Protein AF-A0A522C1M0-F1 (afdb_monomer)

Mean predicted aligned error: 5.47 Å

Sequence (150 aa):
MTYEERLGAPVVWWLGALGVALLLAAGIHSGGDGARAVVPYVVLPAVAVAWLAQASRGRVAVVDGVLHVPGARIPVDALGGVTPLDRDATRQVRGPLAEPLAFVTTRPWLPASVRLQVEDPDDDTPYWLVGTRRPQELAAAVAAARDVSG

Foldseek 3Di:
DQDKDFQADDPVQLVVQLVVQVVVLVVQLVVDDDPVSCVSNPVSNVVSVVVNVVLRRWMWDQDQQWTDTVPDIDRLQQWDDKAWFAQVRLVCCVPVVPDPLAAEDEDPRQSIWIWTAGNDPVGPHGIYTGGDNCSVSVSVSSVVSNVVVD

Solvent-accessible surface area (backbone atoms only — not comparable to full-atom values): 8043 Å² total; per-residue (Å²): 114,71,43,76,48,75,54,55,71,56,69,66,58,55,54,48,41,41,50,52,22,48,53,52,19,52,58,56,27,77,75,46,79,64,81,72,35,55,51,41,63,52,52,37,35,51,52,42,51,53,51,50,54,60,63,23,66,35,43,40,34,35,44,90,46,27,41,38,42,68,93,51,71,46,53,37,80,42,40,57,60,68,44,59,29,52,51,68,57,32,51,39,45,72,48,91,60,48,58,90,59,40,49,74,45,68,52,96,89,36,62,22,16,28,40,35,27,43,65,42,93,92,49,87,40,59,28,36,39,40,43,30,92,52,24,65,60,54,40,50,37,49,52,57,36,33,71,72,74,108

Secondary structure (DSSP, 8-state):
--EEEE-PPPHHHHHHHHHHHHHHHHHHHTT--SGGGGTHHHHHHHHHHHHHHHHTT-EEEEETTEEEETTEEEEGGGEEEEEEE-HHHHHHHHTTT--TTSEEE--TT--EEEEEEE--TT----EEEEEES-HHHHHHHHHHHHHHH-

pLDDT: mean 90.51, std 6.08, range [57.53, 96.88]

Radius of gyration: 19.71 Å; Cα contacts (8 Å, |Δi|>4): 245; chains: 1; bounding box: 49×29×56 Å

Nearest PDB structures (foldseek):
  7y9b-assembly1_B  TM=3.938E-01  e=5.930E+00  Pipistrellus bat coronavirus HKU5
  7xjj-assembly1_E  TM=3.855E-01  e=6.694E+00  Homo sapiens
  6dk7-assembly1_A  TM=2.970E-01  e=8.027E+00  Pseudomonas aeruginosa
  6dk7-assembly3_E  TM=2.562E-01  e=5.930E+00  Pseudomonas aeruginosa

Structure (mmCIF, N/CA/C/O backbone):
data_AF-A0A522C1M0-F1
#
_entry.id   AF-A0A522C1M0-F1
#
loop_
_atom_site.group_PDB
_atom_site.id
_atom_site.type_symbol
_atom_site.label_atom_id
_atom_site.label_alt_id
_atom_site.label_comp_id
_atom_site.label_asym_id
_atom_site.label_entity_id
_atom_site.label_seq_id
_atom_site.pdbx_PDB_ins_code
_atom_site.Cartn_x
_atom_site.Cartn_y
_atom_site.Cartn_z
_atom_site.occupancy
_atom_site.B_iso_or_equiv
_atom_site.auth_seq_id
_atom_site.auth_comp_id
_atom_site.auth_asym_id
_atom_site.auth_atom_id
_atom_site.pdbx_PDB_model_num
ATOM 1 N N . MET A 1 1 ? -19.620 -11.401 3.225 1.00 61.62 1 MET A N 1
ATOM 2 C CA . MET A 1 1 ? -18.544 -10.591 2.608 1.00 61.62 1 MET A CA 1
ATOM 3 C C . MET A 1 1 ? -18.840 -9.121 2.842 1.00 61.62 1 MET A C 1
ATOM 5 O O . MET A 1 1 ? -19.804 -8.614 2.285 1.00 61.62 1 MET A O 1
ATOM 9 N N . THR A 1 2 ? -18.062 -8.475 3.708 1.00 77.25 2 THR A N 1
ATOM 10 C CA . THR A 1 2 ? -18.375 -7.132 4.241 1.00 77.25 2 THR A CA 1
ATOM 11 C C . THR A 1 2 ? -17.567 -6.036 3.540 1.00 77.25 2 THR A C 1
ATOM 13 O O . THR A 1 2 ? -18.012 -4.897 3.455 1.00 77.25 2 THR A O 1
ATOM 16 N N . TYR A 1 3 ? -16.400 -6.376 2.977 1.00 86.31 3 TYR A N 1
ATOM 17 C CA . TYR A 1 3 ? -15.534 -5.435 2.260 1.00 86.31 3 TYR A CA 1
ATOM 18 C C . TYR A 1 3 ? -14.633 -6.153 1.247 1.00 86.31 3 TYR A C 1
ATOM 20 O O . TYR A 1 3 ? -14.123 -7.233 1.544 1.00 86.31 3 TYR A O 1
ATOM 28 N N . GLU A 1 4 ? -14.389 -5.535 0.087 1.00 88.44 4 GLU A N 1
ATOM 29 C CA . GLU A 1 4 ? -13.319 -5.913 -0.850 1.00 88.44 4 GLU A CA 1
ATOM 30 C C . GLU A 1 4 ? -12.714 -4.672 -1.517 1.00 88.44 4 GLU A C 1
ATOM 32 O O . GLU A 1 4 ? -13.414 -3.766 -1.981 1.00 88.44 4 GLU A O 1
ATOM 37 N N . GLU A 1 5 ? -11.386 -4.643 -1.601 1.00 89.31 5 GLU A N 1
ATOM 38 C CA . GLU A 1 5 ? -10.630 -3.626 -2.318 1.00 89.31 5 GLU A CA 1
ATOM 39 C C . GLU A 1 5 ? -9.470 -4.236 -3.106 1.00 89.31 5 GLU A C 1
ATOM 41 O O . GLU A 1 5 ? -8.657 -5.007 -2.590 1.00 89.31 5 GLU A O 1
ATOM 46 N N . ARG A 1 6 ? -9.343 -3.821 -4.372 1.00 88.19 6 ARG A N 1
ATOM 47 C CA . ARG A 1 6 ? -8.196 -4.148 -5.225 1.00 88.19 6 ARG A CA 1
ATOM 48 C C . ARG A 1 6 ? -7.119 -3.069 -5.119 1.00 88.19 6 ARG A C 1
ATOM 50 O O . ARG A 1 6 ? -7.345 -1.896 -5.418 1.00 88.19 6 ARG A O 1
ATOM 57 N N . LEU A 1 7 ? -5.894 -3.478 -4.803 1.00 86.81 7 LEU A N 1
ATOM 58 C CA . LEU A 1 7 ? -4.745 -2.591 -4.602 1.00 86.81 7 LEU A CA 1
ATOM 59 C C . LEU A 1 7 ? -3.972 -2.300 -5.905 1.00 86.81 7 LEU A C 1
ATOM 61 O O . LEU A 1 7 ? -2.744 -2.220 -5.898 1.00 86.81 7 LEU A O 1
ATOM 65 N N . GLY A 1 8 ? -4.672 -2.136 -7.033 1.00 86.56 8 GLY A N 1
ATOM 66 C CA . GLY A 1 8 ? -4.038 -1.948 -8.347 1.00 86.56 8 GLY A CA 1
ATOM 67 C C . GLY A 1 8 ? -3.218 -0.659 -8.446 1.00 86.56 8 GLY A C 1
ATOM 68 O O . GLY A 1 8 ? -3.629 0.358 -7.893 1.00 86.56 8 GLY A O 1
ATOM 69 N N . ALA A 1 9 ? -2.072 -0.673 -9.130 1.00 87.56 9 ALA A N 1
ATOM 70 C CA . ALA A 1 9 ? -1.267 0.533 -9.323 1.00 87.56 9 ALA A CA 1
ATOM 71 C C . ALA A 1 9 ? -1.967 1.534 -10.265 1.00 87.56 9 ALA A C 1
ATOM 73 O O . ALA A 1 9 ? -2.515 1.120 -11.293 1.00 87.56 9 ALA A O 1
ATOM 74 N N . PRO A 1 10 ? -1.951 2.845 -9.956 1.00 91.06 10 PRO A N 1
ATOM 75 C CA . PRO A 1 10 ? -2.530 3.857 -10.834 1.00 91.06 10 PRO A CA 1
ATOM 76 C C . PRO A 1 10 ? -1.654 4.061 -12.080 1.00 91.06 10 PRO A C 1
ATOM 78 O O . PRO A 1 10 ? -0.452 3.801 -12.052 1.00 91.06 10 PRO A O 1
ATOM 81 N N . VAL A 1 11 ? -2.244 4.570 -13.168 1.00 90.56 11 VAL A N 1
ATOM 82 C CA . VAL A 1 11 ? -1.602 4.701 -14.498 1.00 90.56 11 VAL A CA 1
ATOM 83 C C . VAL A 1 11 ? -0.243 5.411 -14.445 1.00 90.56 11 VAL A C 1
ATOM 85 O O . VAL A 1 11 ? 0.691 5.001 -15.126 1.00 90.56 11 VAL A O 1
ATOM 88 N N . VAL A 1 12 ? -0.089 6.416 -13.580 1.00 92.56 12 VAL A N 1
ATOM 89 C CA . VAL A 1 12 ? 1.178 7.147 -13.413 1.00 92.56 12 VAL A CA 1
ATOM 90 C C . VAL A 1 12 ? 2.351 6.245 -13.006 1.00 92.56 12 VAL A C 1
ATOM 92 O O . VAL A 1 12 ? 3.469 6.473 -13.453 1.00 92.56 12 VAL A O 1
ATOM 95 N N . TRP A 1 13 ? 2.113 5.185 -12.224 1.00 93.06 13 TRP A N 1
ATOM 96 C CA . TRP A 1 13 ? 3.162 4.226 -11.859 1.00 93.06 13 TRP A CA 1
ATOM 97 C C . TRP A 1 13 ? 3.587 3.366 -13.047 1.00 93.06 13 TRP A C 1
ATOM 99 O O . TRP A 1 13 ? 4.764 3.043 -13.164 1.00 93.06 13 TRP A O 1
ATOM 109 N N . TRP A 1 14 ? 2.662 3.045 -13.953 1.00 93.19 14 TRP A N 1
ATOM 110 C CA . TRP A 1 14 ? 2.973 2.319 -15.185 1.00 93.19 14 TRP A CA 1
ATOM 111 C C . TRP A 1 14 ? 3.811 3.169 -16.133 1.00 93.19 14 TRP A C 1
ATOM 113 O O . TRP A 1 14 ? 4.843 2.712 -16.619 1.00 93.19 14 TRP A O 1
ATOM 123 N N . LEU A 1 15 ? 3.411 4.427 -16.338 1.00 95.56 15 LEU A N 1
ATOM 124 C CA . LEU A 1 15 ? 4.170 5.375 -17.154 1.00 95.56 15 LEU A CA 1
ATOM 125 C C . LEU A 1 15 ? 5.549 5.658 -16.550 1.00 95.56 15 LEU A C 1
ATOM 127 O O . LEU A 1 15 ? 6.541 5.655 -17.272 1.00 95.56 15 LEU A O 1
ATOM 131 N N . GLY A 1 16 ? 5.626 5.842 -15.229 1.00 94.69 16 GLY A N 1
ATOM 132 C CA . GLY A 1 16 ? 6.888 6.035 -14.519 1.00 94.69 16 GLY A CA 1
ATOM 133 C C . GLY A 1 16 ? 7.820 4.829 -14.644 1.00 94.69 16 GLY A C 1
ATOM 134 O O . GLY A 1 16 ? 8.990 4.997 -14.974 1.00 94.69 16 GLY A O 1
ATOM 135 N N . ALA A 1 17 ? 7.304 3.610 -14.453 1.00 93.62 17 ALA A N 1
ATOM 136 C CA . ALA A 1 17 ? 8.084 2.381 -14.593 1.00 93.62 17 ALA A CA 1
ATOM 137 C C . ALA A 1 17 ? 8.618 2.195 -16.023 1.00 93.62 17 ALA A C 1
ATOM 139 O O . ALA A 1 17 ? 9.789 1.864 -16.200 1.00 93.62 17 ALA A O 1
ATOM 140 N N . LEU A 1 18 ? 7.791 2.467 -17.040 1.00 96.06 18 LEU A N 1
ATOM 141 C CA . LEU A 1 18 ? 8.220 2.454 -18.441 1.00 96.06 18 LEU A CA 1
ATOM 142 C C . LEU A 1 18 ? 9.270 3.533 -18.724 1.00 96.06 18 LEU A C 1
ATOM 144 O O . LEU A 1 18 ? 10.287 3.237 -19.342 1.00 96.06 18 LEU A O 1
ATOM 148 N N . GLY A 1 19 ? 9.063 4.757 -18.237 1.00 96.62 19 GLY A N 1
ATOM 149 C CA . GLY A 1 19 ? 10.019 5.852 -18.390 1.00 96.62 19 GLY A CA 1
ATOM 150 C C . GLY A 1 19 ? 11.386 5.512 -17.795 1.00 96.62 19 GLY A C 1
ATOM 151 O O . GLY A 1 19 ? 12.400 5.636 -18.476 1.00 96.62 19 GLY A O 1
ATOM 152 N N . VAL A 1 20 ? 11.42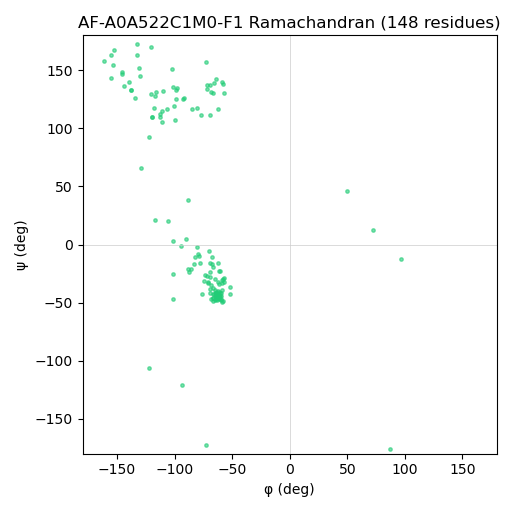2 4.998 -16.561 1.00 96.50 20 VAL A N 1
ATOM 153 C CA . VAL A 1 20 ? 12.665 4.551 -15.908 1.00 96.50 20 VAL A CA 1
ATOM 154 C C . VAL A 1 20 ? 13.319 3.408 -16.685 1.00 96.50 20 VAL A C 1
ATOM 156 O O . VAL A 1 20 ? 14.524 3.448 -16.923 1.00 96.50 20 VAL A O 1
ATOM 159 N N . ALA A 1 21 ? 12.545 2.416 -17.130 1.00 96.00 21 ALA A N 1
ATOM 160 C CA . ALA A 1 21 ? 13.070 1.304 -17.917 1.00 96.00 21 ALA A CA 1
ATOM 161 C C . ALA A 1 21 ? 13.713 1.769 -19.234 1.00 96.00 21 ALA A C 1
ATOM 163 O O . ALA A 1 21 ? 14.784 1.287 -19.594 1.00 96.00 21 ALA A O 1
ATOM 164 N N . LEU A 1 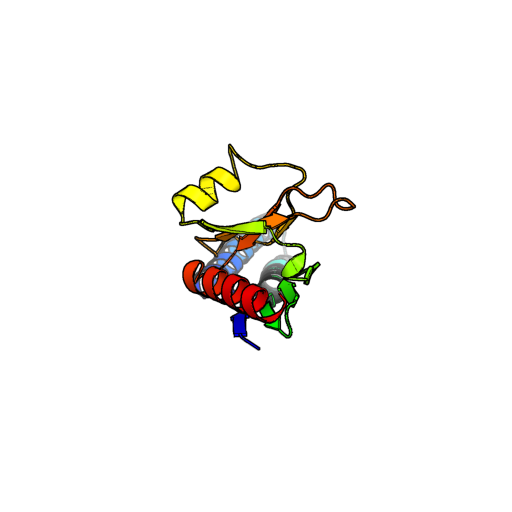22 ? 13.094 2.729 -19.928 1.00 96.25 22 LEU A N 1
ATOM 165 C CA . LEU A 1 22 ? 13.624 3.303 -21.167 1.00 96.25 22 LEU A CA 1
ATOM 166 C C . LEU A 1 22 ? 14.879 4.150 -20.927 1.00 96.25 22 LEU A C 1
ATOM 168 O O . LEU A 1 22 ? 15.817 4.074 -21.717 1.00 96.25 22 LEU A O 1
ATOM 172 N N . LEU A 1 23 ? 14.931 4.916 -19.834 1.00 96.19 23 LEU A N 1
ATOM 173 C CA . LEU A 1 23 ? 16.127 5.677 -19.454 1.00 96.19 23 LEU A CA 1
ATOM 174 C C . LEU A 1 23 ? 17.307 4.752 -19.138 1.00 96.19 23 LEU A C 1
ATOM 176 O O . LEU A 1 23 ? 18.419 4.983 -19.610 1.00 96.19 23 LEU A O 1
ATOM 180 N N . LEU A 1 24 ? 17.062 3.671 -18.393 1.00 95.06 24 LEU A N 1
ATOM 181 C CA . LEU A 1 24 ? 18.072 2.647 -18.122 1.00 95.06 24 LEU A CA 1
ATOM 182 C C . LEU A 1 24 ? 18.516 1.938 -19.408 1.00 95.06 24 LEU A C 1
ATOM 184 O O . LEU A 1 24 ? 19.712 1.732 -19.608 1.00 95.06 24 LEU A O 1
ATOM 188 N N . ALA A 1 25 ? 17.577 1.614 -20.302 1.00 93.38 25 ALA A N 1
ATOM 189 C CA . ALA A 1 25 ? 17.889 1.023 -21.600 1.00 93.38 25 ALA A CA 1
ATOM 190 C C . ALA A 1 25 ? 18.794 1.935 -22.441 1.00 93.38 25 ALA A C 1
ATOM 192 O O . ALA A 1 25 ? 19.784 1.460 -22.992 1.00 93.38 25 ALA A O 1
ATOM 193 N N . ALA A 1 26 ? 18.500 3.239 -22.481 1.00 92.56 26 ALA A N 1
ATOM 194 C CA . ALA A 1 26 ? 19.315 4.229 -23.181 1.00 92.56 26 ALA A CA 1
ATOM 195 C C . ALA A 1 26 ? 20.723 4.362 -22.584 1.00 92.56 26 ALA A C 1
ATOM 197 O O . ALA A 1 26 ? 21.703 4.425 -23.326 1.00 92.56 26 ALA A O 1
ATOM 198 N N . GLY A 1 27 ? 20.839 4.335 -21.253 1.00 91.12 27 GLY A N 1
ATOM 199 C CA . GLY A 1 27 ? 22.135 4.312 -20.575 1.00 91.12 27 GLY A CA 1
ATOM 200 C C . GLY A 1 27 ? 22.971 3.089 -20.966 1.00 91.12 27 GLY A C 1
ATOM 201 O O . GLY A 1 27 ? 24.126 3.238 -21.353 1.00 91.12 27 GLY A O 1
ATOM 202 N N . ILE A 1 28 ? 22.381 1.889 -20.952 1.00 89.44 28 ILE A N 1
ATOM 203 C CA . ILE A 1 28 ? 23.073 0.653 -21.360 1.00 89.44 28 ILE A CA 1
ATOM 204 C C . ILE A 1 28 ? 23.465 0.697 -22.843 1.00 89.44 28 ILE A C 1
ATOM 206 O O . ILE A 1 28 ? 24.574 0.300 -23.192 1.00 89.44 28 ILE A O 1
ATOM 210 N N . HIS A 1 29 ? 22.582 1.202 -23.708 1.00 89.12 29 HIS A N 1
ATOM 211 C CA . HIS A 1 29 ? 22.844 1.338 -25.140 1.00 89.12 29 HIS A CA 1
ATOM 212 C C . HIS A 1 29 ? 24.066 2.219 -25.423 1.00 89.12 29 HIS A C 1
ATOM 214 O O . HIS A 1 29 ? 24.873 1.877 -26.277 1.00 89.12 29 HIS A O 1
ATOM 220 N N . SER A 1 30 ? 24.252 3.308 -24.668 1.00 83.62 30 SER A N 1
ATOM 221 C CA . SER A 1 30 ? 25.405 4.205 -24.843 1.00 83.62 30 SER A CA 1
ATOM 222 C C . SER A 1 30 ? 26.771 3.548 -24.586 1.00 83.62 30 SER A C 1
ATOM 224 O O . SER A 1 30 ? 27.792 4.096 -24.991 1.00 83.62 30 SER A O 1
ATOM 226 N N . GLY A 1 31 ? 26.797 2.381 -23.932 1.00 81.44 31 GLY A N 1
ATOM 227 C CA . GLY A 1 31 ? 28.011 1.624 -23.630 1.00 81.44 31 GLY A CA 1
ATOM 228 C C . GLY A 1 31 ? 28.283 0.430 -24.550 1.00 81.44 31 GLY A C 1
ATOM 229 O O . GLY A 1 31 ? 29.233 -0.305 -24.284 1.00 81.44 31 GLY A O 1
ATOM 230 N N . GLY A 1 32 ? 27.468 0.179 -25.582 1.00 78.69 32 GLY A N 1
ATOM 231 C CA . GLY A 1 32 ? 27.628 -0.998 -26.439 1.00 78.69 32 GLY A CA 1
ATOM 232 C C . GLY A 1 32 ? 27.257 -0.758 -27.899 1.00 78.69 32 GLY A C 1
ATOM 233 O O . GLY A 1 32 ? 26.312 -0.041 -28.200 1.00 78.69 32 GLY A O 1
ATOM 234 N N . ASP A 1 33 ? 27.964 -1.433 -28.804 1.00 77.81 33 ASP A N 1
ATOM 235 C CA . ASP A 1 33 ? 27.754 -1.310 -30.247 1.00 77.81 33 ASP A CA 1
ATOM 236 C C . ASP A 1 33 ? 26.964 -2.491 -30.841 1.00 77.81 33 ASP A C 1
ATOM 238 O O . ASP A 1 33 ? 27.028 -3.638 -30.384 1.00 77.81 33 ASP A O 1
ATOM 242 N N . GLY A 1 34 ? 26.235 -2.213 -31.925 1.00 78.56 34 GLY A N 1
ATOM 243 C CA . GLY A 1 34 ? 25.553 -3.214 -32.749 1.00 78.56 34 GLY A CA 1
ATOM 244 C C . GLY A 1 34 ? 24.144 -3.602 -32.284 1.00 78.56 34 GLY A C 1
ATOM 245 O O . GLY A 1 34 ? 23.583 -3.064 -31.333 1.00 78.56 34 GLY A O 1
ATOM 246 N N . ALA A 1 35 ? 23.538 -4.575 -32.973 1.00 76.06 35 ALA A N 1
ATOM 247 C CA . ALA A 1 35 ? 22.124 -4.939 -32.797 1.00 76.06 35 ALA A CA 1
ATOM 248 C C . ALA A 1 35 ? 21.756 -5.408 -31.372 1.00 76.06 35 ALA A C 1
ATOM 250 O O . ALA A 1 35 ? 20.602 -5.304 -30.957 1.00 76.06 35 ALA A O 1
ATOM 251 N N . ARG A 1 36 ? 22.734 -5.892 -30.592 1.00 79.88 36 ARG A N 1
ATOM 252 C CA . ARG A 1 36 ? 22.529 -6.315 -29.194 1.00 79.88 36 ARG A CA 1
ATOM 253 C C . ARG A 1 36 ? 22.236 -5.140 -28.261 1.00 79.88 36 ARG A C 1
ATOM 255 O O . ARG A 1 36 ? 21.563 -5.334 -27.254 1.00 79.88 36 ARG A O 1
ATOM 262 N N . ALA A 1 37 ? 22.654 -3.929 -28.622 1.00 83.06 37 ALA A N 1
ATOM 263 C CA . ALA A 1 37 ? 22.399 -2.726 -27.842 1.00 83.06 37 ALA A CA 1
ATOM 264 C C . ALA A 1 37 ? 20.905 -2.335 -27.815 1.00 83.06 37 ALA A C 1
ATOM 266 O O . ALA A 1 37 ? 20.507 -1.487 -27.021 1.00 83.06 37 ALA A O 1
ATOM 267 N N . VAL A 1 38 ? 20.054 -2.956 -28.644 1.00 87.00 38 VAL A N 1
ATOM 268 C CA . VAL A 1 38 ? 18.594 -2.736 -28.646 1.00 87.00 38 VAL A CA 1
ATOM 269 C C . VAL A 1 38 ? 17.868 -3.633 -27.628 1.00 87.00 38 VAL A C 1
ATOM 271 O O . VAL A 1 38 ? 16.775 -3.299 -27.178 1.00 87.00 38 VAL A O 1
ATOM 274 N N . VAL A 1 39 ? 18.481 -4.743 -27.196 1.00 91.94 39 VAL A N 1
ATOM 275 C CA . VAL A 1 39 ? 17.879 -5.719 -26.261 1.00 91.94 39 VAL A CA 1
ATOM 276 C C . VAL A 1 39 ? 17.317 -5.078 -24.975 1.00 91.94 39 VAL A C 1
ATOM 278 O O . VAL A 1 39 ? 16.194 -5.429 -24.591 1.00 91.94 39 VAL A O 1
ATOM 281 N N . PRO A 1 40 ? 17.999 -4.115 -24.318 1.00 93.19 40 PRO A N 1
ATOM 282 C CA . PRO A 1 40 ? 17.487 -3.481 -23.101 1.00 93.19 40 PRO A CA 1
ATOM 283 C C . PRO A 1 40 ? 16.131 -2.783 -23.271 1.00 93.19 40 PRO A C 1
ATOM 285 O O . PRO A 1 40 ? 15.340 -2.774 -22.329 1.00 93.19 40 PRO A O 1
ATOM 288 N N . TYR A 1 41 ? 15.823 -2.261 -24.464 1.00 94.00 41 TYR A N 1
ATOM 289 C CA . TYR A 1 41 ? 14.555 -1.577 -24.752 1.00 94.00 41 TYR A CA 1
ATOM 290 C C . TYR A 1 41 ? 13.344 -2.512 -24.774 1.00 94.00 41 TYR A C 1
ATOM 292 O O . TYR A 1 41 ? 12.214 -2.044 -24.693 1.00 94.00 41 TYR A O 1
ATOM 300 N N . VAL A 1 42 ? 13.558 -3.825 -24.871 1.00 94.69 42 VAL A N 1
ATOM 301 C CA . VAL A 1 42 ? 12.483 -4.821 -24.776 1.00 94.69 42 VAL A CA 1
ATOM 302 C C . VAL A 1 42 ? 12.477 -5.452 -23.390 1.00 94.69 42 VAL A C 1
ATOM 304 O O . VAL A 1 42 ? 11.432 -5.537 -22.747 1.00 94.69 42 VAL A O 1
ATOM 307 N N . VAL A 1 43 ? 13.653 -5.856 -22.903 1.00 95.75 43 VAL A N 1
ATOM 308 C CA . VAL A 1 43 ? 13.777 -6.597 -21.643 1.00 95.75 43 VAL A CA 1
ATOM 309 C C . VAL A 1 43 ? 13.381 -5.737 -20.445 1.00 95.75 43 VAL A C 1
ATOM 311 O O . VAL A 1 43 ? 12.570 -6.177 -19.633 1.00 95.75 43 VAL A O 1
ATOM 314 N N . LEU A 1 44 ? 13.900 -4.510 -20.328 1.00 96.19 44 LEU A N 1
ATOM 315 C CA . LEU A 1 44 ? 13.641 -3.682 -19.146 1.00 96.19 44 LEU A CA 1
ATOM 316 C C . LEU A 1 44 ? 12.168 -3.264 -19.036 1.00 96.19 44 LEU A C 1
ATOM 318 O O . LEU A 1 44 ? 11.603 -3.433 -17.952 1.00 96.19 44 LEU A O 1
ATOM 322 N N . PRO A 1 45 ? 11.494 -2.797 -20.108 1.00 96.50 45 PRO A N 1
ATOM 323 C CA . PRO A 1 45 ? 10.062 -2.521 -20.039 1.00 96.50 45 PRO A CA 1
ATOM 324 C C . PRO A 1 45 ? 9.230 -3.763 -19.722 1.00 96.50 45 PRO A C 1
ATOM 326 O O . PRO A 1 45 ? 8.324 -3.682 -18.895 1.00 96.50 45 PRO A O 1
ATOM 329 N N . ALA A 1 46 ? 9.551 -4.922 -20.310 1.00 96.25 46 ALA A N 1
ATOM 330 C CA . ALA A 1 46 ? 8.835 -6.165 -20.027 1.00 96.25 46 ALA A CA 1
ATOM 331 C C . ALA A 1 46 ? 8.957 -6.573 -18.550 1.00 96.25 46 ALA A C 1
ATOM 333 O O . ALA A 1 46 ? 7.950 -6.892 -17.915 1.00 96.25 46 ALA A O 1
ATOM 334 N N . VAL A 1 47 ? 10.165 -6.501 -17.980 1.00 96.50 47 VAL A N 1
ATOM 335 C CA . VAL A 1 47 ? 10.410 -6.779 -16.556 1.00 96.50 47 VAL A CA 1
ATOM 336 C C . VAL A 1 47 ? 9.663 -5.783 -15.667 1.00 96.50 47 VAL A C 1
ATOM 338 O O . VAL A 1 47 ? 8.995 -6.195 -14.719 1.00 96.50 47 VAL A O 1
ATOM 341 N N . ALA A 1 48 ? 9.714 -4.488 -15.987 1.00 94.56 48 ALA A N 1
ATOM 342 C CA . ALA A 1 48 ? 9.029 -3.446 -15.224 1.00 94.56 48 ALA A CA 1
ATOM 343 C C . ALA A 1 48 ? 7.501 -3.636 -15.221 1.00 94.56 48 ALA A C 1
ATOM 345 O O . ALA A 1 48 ? 6.866 -3.577 -14.164 1.00 94.56 48 ALA A O 1
ATOM 346 N N . VAL A 1 49 ? 6.911 -3.928 -16.385 1.00 94.25 49 VAL A N 1
ATOM 347 C CA . VAL A 1 49 ? 5.477 -4.221 -16.529 1.00 94.25 49 VAL A CA 1
ATOM 348 C C . VAL A 1 49 ? 5.101 -5.491 -15.769 1.00 94.25 49 VAL A C 1
ATOM 350 O O . VAL A 1 49 ? 4.119 -5.479 -15.027 1.00 94.25 49 VAL A O 1
ATOM 353 N N . ALA A 1 50 ? 5.873 -6.573 -15.905 1.00 94.38 50 ALA A N 1
ATOM 354 C CA . ALA A 1 50 ? 5.606 -7.833 -15.212 1.00 94.38 50 ALA A CA 1
ATOM 355 C C . ALA A 1 50 ? 5.644 -7.663 -13.686 1.00 94.38 50 ALA A C 1
ATOM 357 O O . ALA A 1 50 ? 4.743 -8.126 -12.980 1.00 94.38 50 ALA A O 1
ATOM 358 N N . TRP A 1 51 ? 6.644 -6.942 -13.179 1.00 93.25 51 TRP A N 1
ATOM 359 C CA . TRP A 1 51 ? 6.775 -6.648 -11.756 1.00 93.25 51 TRP A CA 1
ATOM 360 C C . TRP A 1 51 ? 5.601 -5.807 -11.236 1.00 93.25 51 TRP A C 1
ATOM 362 O O . TRP A 1 51 ? 4.969 -6.172 -10.241 1.00 93.25 51 TRP A O 1
ATOM 372 N N . LEU A 1 52 ? 5.241 -4.725 -11.934 1.00 91.81 52 LEU A N 1
ATOM 373 C CA . LEU A 1 52 ? 4.146 -3.849 -11.512 1.00 91.81 52 LEU A CA 1
ATOM 374 C C . LEU A 1 52 ? 2.778 -4.541 -11.613 1.00 91.81 52 LEU A C 1
ATOM 376 O O . LEU A 1 52 ? 1.918 -4.340 -10.749 1.00 91.81 52 LEU A O 1
ATOM 380 N N . ALA A 1 53 ? 2.590 -5.410 -12.610 1.00 90.88 53 ALA A N 1
ATOM 381 C CA . ALA A 1 53 ? 1.409 -6.259 -12.734 1.00 90.88 53 ALA A CA 1
ATOM 382 C C . ALA A 1 53 ? 1.274 -7.195 -11.536 1.00 90.88 53 ALA A C 1
ATOM 384 O O . ALA A 1 53 ? 0.198 -7.273 -10.943 1.00 90.88 53 ALA A O 1
ATOM 385 N N . GLN A 1 54 ? 2.363 -7.856 -11.138 1.00 88.31 54 GLN A N 1
ATOM 386 C CA . GLN A 1 54 ? 2.364 -8.727 -9.969 1.00 88.31 54 GLN A CA 1
ATOM 387 C C . GLN A 1 54 ? 2.077 -7.939 -8.68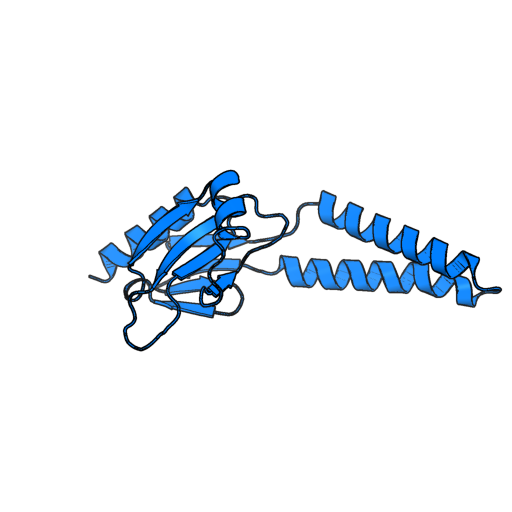3 1.00 88.31 54 GLN A C 1
ATOM 389 O O . GLN A 1 54 ? 1.227 -8.343 -7.888 1.00 88.31 54 GLN A O 1
ATOM 394 N N . ALA A 1 55 ? 2.704 -6.775 -8.504 1.00 86.12 55 ALA A N 1
ATOM 395 C CA . ALA A 1 55 ? 2.492 -5.929 -7.332 1.00 86.12 55 ALA A CA 1
ATOM 396 C C . ALA A 1 55 ? 1.052 -5.372 -7.234 1.00 86.12 55 ALA A C 1
ATOM 398 O O . ALA A 1 55 ? 0.531 -5.185 -6.128 1.00 86.12 55 ALA A O 1
ATOM 399 N N . SER A 1 56 ? 0.389 -5.171 -8.381 1.00 87.56 56 SER A N 1
ATOM 400 C CA . SER A 1 56 ? -0.989 -4.670 -8.517 1.00 87.56 56 SER A CA 1
ATOM 401 C C . SER A 1 56 ? -2.083 -5.718 -8.273 1.00 87.56 56 SER A C 1
ATOM 403 O O . SER A 1 56 ? -3.264 -5.370 -8.239 1.00 87.56 56 SER A O 1
ATOM 405 N N . ARG A 1 57 ? -1.731 -7.002 -8.119 1.00 85.25 57 ARG A N 1
ATOM 406 C CA . ARG A 1 57 ? -2.705 -8.094 -7.910 1.00 85.25 57 ARG A CA 1
ATOM 407 C C . ARG A 1 57 ? -3.243 -8.194 -6.483 1.00 85.25 57 ARG A C 1
ATOM 409 O O . ARG A 1 57 ? -4.193 -8.940 -6.263 1.00 85.25 57 ARG A O 1
ATOM 416 N N . GLY A 1 58 ? -2.660 -7.461 -5.532 1.00 84.56 58 GLY A N 1
ATOM 417 C CA . GLY A 1 58 ? -3.066 -7.502 -4.128 1.00 84.56 58 GLY A CA 1
ATOM 418 C C . GLY A 1 58 ? -4.540 -7.138 -3.929 1.00 84.56 58 GLY A C 1
ATOM 419 O O . GLY A 1 58 ? -5.045 -6.200 -4.553 1.00 84.56 58 GLY A O 1
ATOM 420 N N . ARG A 1 59 ? -5.219 -7.876 -3.050 1.00 89.81 59 ARG A N 1
ATOM 421 C CA . ARG A 1 59 ? -6.594 -7.608 -2.621 1.00 89.81 59 ARG A CA 1
ATOM 422 C C . ARG A 1 59 ? -6.667 -7.627 -1.104 1.00 89.81 59 ARG A C 1
ATOM 424 O O . ARG A 1 59 ? -5.956 -8.410 -0.480 1.00 89.81 59 ARG A O 1
ATOM 431 N N . VAL A 1 60 ? -7.514 -6.770 -0.555 1.00 90.75 60 VAL A N 1
ATOM 432 C CA . VAL A 1 60 ? -7.885 -6.768 0.861 1.00 90.75 60 VAL A CA 1
ATOM 433 C C . VAL A 1 60 ? -9.374 -7.050 0.928 1.00 90.75 60 VAL A C 1
ATOM 435 O O . VAL A 1 60 ? -10.140 -6.388 0.230 1.00 90.75 60 VAL A O 1
ATOM 438 N N . ALA A 1 61 ? -9.782 -8.032 1.721 1.00 92.50 61 ALA A N 1
ATOM 439 C CA . ALA A 1 61 ? -11.186 -8.383 1.869 1.00 92.50 61 ALA A CA 1
ATOM 440 C C . ALA A 1 61 ? -11.493 -8.850 3.290 1.00 92.50 61 ALA A C 1
ATOM 442 O O . ALA A 1 61 ? -10.647 -9.465 3.929 1.00 92.50 61 ALA A O 1
ATOM 443 N N . VAL A 1 62 ? -12.708 -8.586 3.761 1.00 91.00 62 VAL A N 1
ATOM 444 C CA . VAL A 1 62 ? -13.230 -9.145 5.016 1.00 91.00 62 VAL A CA 1
ATOM 445 C C . VAL A 1 62 ? -14.362 -10.101 4.657 1.00 91.00 62 VAL A C 1
ATOM 447 O O . VAL A 1 62 ? -15.399 -9.687 4.120 1.00 91.00 62 VAL A O 1
ATOM 450 N N . VAL A 1 63 ? -14.136 -11.390 4.896 1.00 91.19 63 VAL A N 1
ATOM 451 C CA . VAL A 1 63 ? -15.032 -12.483 4.503 1.00 91.19 63 VAL A CA 1
ATOM 452 C C . VAL A 1 63 ? -15.177 -13.422 5.690 1.00 91.19 63 VAL A C 1
ATOM 454 O O . VAL A 1 63 ? -14.173 -13.851 6.241 1.00 91.19 63 VAL A O 1
ATOM 457 N N . ASP A 1 64 ? -16.418 -13.697 6.090 1.00 87.75 64 ASP A N 1
ATOM 458 C CA . ASP A 1 64 ? -16.766 -14.674 7.132 1.00 87.75 64 ASP A CA 1
ATOM 459 C C . ASP A 1 64 ? -15.957 -14.518 8.434 1.00 87.75 64 ASP A C 1
ATOM 461 O O . ASP A 1 64 ? -15.405 -15.480 8.955 1.00 87.75 64 ASP A O 1
ATOM 465 N N . GLY A 1 65 ? -15.829 -13.280 8.931 1.00 88.94 65 GLY A N 1
ATOM 466 C CA . GLY A 1 65 ? -15.073 -12.994 10.159 1.00 88.94 65 GLY A CA 1
ATOM 467 C C . GLY A 1 65 ? -13.552 -13.108 10.005 1.00 88.94 65 GLY A C 1
ATOM 468 O O . GLY A 1 65 ? -12.825 -13.100 10.991 1.00 88.94 65 GLY A O 1
ATOM 469 N N . VAL A 1 66 ? -13.029 -13.192 8.781 1.00 92.12 66 VAL A N 1
ATOM 470 C CA . VAL A 1 66 ? -11.589 -13.260 8.512 1.00 92.12 66 VAL A CA 1
ATOM 471 C C . VAL A 1 66 ? -11.166 -12.087 7.639 1.00 92.12 66 VAL A C 1
ATOM 473 O O . VAL A 1 66 ? -11.743 -11.809 6.583 1.00 92.12 66 VAL A O 1
ATOM 476 N N . LEU A 1 67 ? -10.115 -11.393 8.069 1.00 93.12 67 LEU A N 1
ATOM 477 C CA . LEU A 1 67 ? -9.434 -10.389 7.271 1.00 93.12 67 LEU A CA 1
ATOM 478 C C . LEU A 1 67 ? -8.401 -11.069 6.367 1.00 93.12 67 LEU A C 1
ATOM 480 O O . LEU A 1 67 ? -7.408 -11.637 6.821 1.00 93.12 67 LEU A O 1
ATOM 484 N N . HIS A 1 68 ? -8.617 -10.954 5.063 1.00 93.81 68 HIS A N 1
ATOM 485 C CA . HIS A 1 68 ? -7.715 -11.404 4.015 1.00 93.81 68 HIS A CA 1
ATOM 486 C C . HIS A 1 68 ? -6.893 -10.233 3.489 1.00 93.81 68 HIS A C 1
ATOM 488 O O . HIS A 1 68 ? -7.440 -9.242 2.999 1.00 93.81 68 HIS A O 1
ATOM 494 N N . VAL A 1 69 ? -5.572 -10.377 3.520 1.00 93.94 69 VAL A N 1
ATOM 495 C CA . VAL A 1 69 ? -4.624 -9.410 2.959 1.00 93.94 69 VAL A CA 1
ATOM 496 C C . VAL A 1 69 ? -3.576 -10.131 2.109 1.00 93.94 69 VAL A C 1
ATOM 498 O O . VAL A 1 69 ? -3.413 -11.348 2.207 1.00 93.94 69 VAL A O 1
ATOM 501 N N . PRO A 1 70 ? -2.828 -9.430 1.238 1.00 89.56 70 PRO A N 1
ATOM 502 C CA . PRO A 1 70 ? -1.779 -10.081 0.465 1.00 89.56 70 PRO A CA 1
ATOM 503 C C . PRO A 1 70 ? -0.704 -10.658 1.395 1.00 89.56 70 PRO A C 1
ATOM 505 O O . PRO A 1 70 ? -0.015 -9.897 2.073 1.00 89.56 70 PRO A O 1
ATOM 508 N N . GLY A 1 71 ? -0.558 -11.986 1.386 1.00 87.00 71 GLY A N 1
ATOM 509 C CA . GLY A 1 71 ? 0.461 -12.723 2.139 1.00 87.00 71 GLY A CA 1
ATOM 510 C C . GLY A 1 71 ? 0.008 -13.299 3.484 1.00 87.00 71 GLY A C 1
ATOM 511 O O . GLY A 1 71 ? 0.720 -14.147 4.007 1.00 87.00 71 GLY A O 1
ATOM 512 N N . ALA A 1 72 ? -1.153 -12.905 4.022 1.00 91.38 72 ALA A N 1
ATOM 513 C CA . ALA A 1 72 ? -1.624 -13.385 5.324 1.00 91.38 72 ALA A CA 1
ATOM 514 C C . ALA A 1 72 ? -3.155 -13.320 5.468 1.00 91.38 72 ALA A C 1
ATOM 516 O O . ALA A 1 72 ? -3.852 -12.636 4.712 1.00 91.38 72 ALA A O 1
ATOM 517 N N . ARG A 1 73 ? -3.683 -14.044 6.454 1.00 92.69 73 ARG A N 1
ATOM 518 C CA . ARG A 1 73 ? -5.092 -14.007 6.864 1.00 92.69 73 ARG A CA 1
ATOM 519 C C . ARG A 1 73 ? -5.164 -14.061 8.385 1.00 92.69 73 ARG A C 1
ATOM 521 O O . ARG A 1 73 ? -4.400 -14.819 8.972 1.00 92.69 73 ARG A O 1
ATOM 528 N N . ILE A 1 74 ? -6.057 -13.286 8.986 1.00 91.75 74 ILE A N 1
ATOM 529 C CA . ILE A 1 74 ? -6.244 -13.246 10.441 1.00 91.75 74 ILE A CA 1
ATOM 530 C C . ILE A 1 74 ? -7.741 -13.205 10.768 1.00 91.75 74 ILE A C 1
ATOM 532 O O . ILE A 1 74 ? -8.472 -12.449 10.117 1.00 91.75 74 ILE A O 1
ATOM 536 N N . PRO A 1 75 ? -8.229 -14.027 11.712 1.00 92.50 75 PRO A N 1
ATOM 537 C CA . PRO A 1 75 ? -9.581 -13.886 12.244 1.00 92.50 75 PRO A CA 1
ATOM 538 C C . PRO A 1 75 ? -9.762 -12.504 1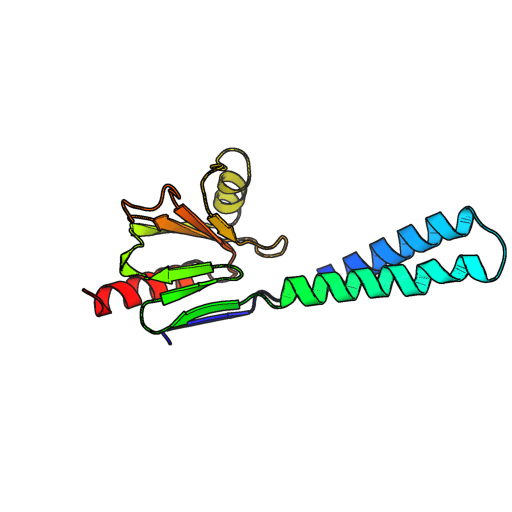2.872 1.00 92.50 75 PRO A C 1
ATOM 540 O O . PRO A 1 75 ? -8.860 -12.004 13.540 1.00 92.50 75 PRO A O 1
ATOM 543 N N . VAL A 1 76 ? -10.921 -11.877 12.679 1.00 91.75 76 VAL A N 1
ATOM 544 C CA . VAL A 1 76 ? -11.191 -10.550 13.257 1.00 91.75 76 VAL A CA 1
ATOM 545 C C . VAL A 1 76 ? -11.269 -10.584 14.784 1.00 91.75 76 VAL A C 1
ATOM 547 O O . VAL A 1 76 ? -11.064 -9.554 15.417 1.00 91.75 76 VAL A O 1
ATOM 550 N N . ASP A 1 77 ? -11.490 -11.760 15.369 1.00 90.00 77 ASP A N 1
ATOM 551 C CA . ASP A 1 77 ? -11.565 -11.967 16.819 1.00 90.00 77 ASP A CA 1
ATOM 552 C C . ASP A 1 77 ? -10.189 -11.898 17.491 1.00 90.00 77 ASP A C 1
ATOM 554 O O . ASP A 1 77 ? -10.091 -11.517 18.651 1.00 90.00 77 ASP A O 1
ATOM 558 N N . ALA A 1 78 ? -9.123 -12.198 16.741 1.00 89.88 78 ALA A N 1
ATOM 559 C CA . ALA A 1 78 ? -7.738 -12.027 17.179 1.00 89.88 78 ALA A CA 1
ATOM 560 C C . ALA A 1 78 ? -7.251 -10.573 17.037 1.00 89.88 78 ALA A C 1
ATOM 562 O O . ALA A 1 78 ? -6.106 -10.261 17.364 1.00 89.88 78 ALA A O 1
ATOM 563 N N . LEU A 1 79 ? -8.090 -9.677 16.503 1.00 91.44 79 LEU A N 1
ATOM 564 C CA . LEU A 1 79 ? -7.768 -8.263 16.360 1.00 91.44 79 LEU A CA 1
ATOM 565 C C . LEU A 1 79 ? -8.370 -7.463 17.509 1.00 91.44 79 LEU A C 1
ATOM 567 O O . LEU A 1 79 ? -9.547 -7.593 17.813 1.00 91.44 79 LEU A O 1
ATOM 571 N N . GLY A 1 80 ? -7.574 -6.567 18.076 1.00 89.38 80 GLY A N 1
ATOM 572 C CA . GLY A 1 80 ? -7.959 -5.599 19.093 1.00 89.38 80 GLY A CA 1
ATOM 573 C C . GLY A 1 80 ? -8.365 -4.250 18.509 1.00 89.38 80 GLY A C 1
ATOM 574 O O . GLY A 1 80 ? -9.289 -4.133 17.704 1.00 89.38 80 GLY A O 1
ATOM 575 N N . GLY A 1 81 ? -7.664 -3.192 18.916 1.00 90.50 81 GLY A N 1
ATOM 576 C CA . GLY A 1 81 ? -7.878 -1.836 18.412 1.00 90.50 81 GLY A CA 1
ATOM 577 C C . GLY A 1 81 ? -7.728 -1.707 16.889 1.00 90.50 81 GLY A C 1
ATOM 578 O O . GLY A 1 81 ? -6.723 -2.117 16.306 1.00 90.50 81 GLY A O 1
ATOM 579 N N . VAL A 1 82 ? -8.713 -1.072 16.247 1.00 95.12 82 VAL A N 1
ATOM 580 C CA . VAL A 1 82 ? -8.727 -0.774 14.807 1.00 95.12 82 VAL A CA 1
ATOM 581 C C . VAL A 1 82 ? -8.639 0.736 14.606 1.00 95.12 82 VAL A C 1
ATOM 583 O O . VAL A 1 82 ? -9.595 1.463 14.868 1.00 95.12 82 VAL A O 1
ATOM 586 N N . THR A 1 83 ? -7.501 1.214 14.102 1.00 96.19 83 THR A N 1
ATOM 587 C CA . THR A 1 83 ? -7.235 2.649 13.941 1.00 96.19 83 THR A CA 1
ATOM 588 C C . THR A 1 83 ? -6.990 2.990 12.470 1.00 96.19 83 THR A C 1
ATOM 590 O O . THR A 1 83 ? -5.939 2.631 11.925 1.00 96.19 83 THR A O 1
ATOM 593 N N . PRO A 1 84 ? -7.914 3.699 11.794 1.00 96.56 84 PRO A N 1
ATOM 594 C CA . PRO A 1 84 ? -7.654 4.231 10.464 1.00 96.56 84 PRO A CA 1
ATOM 595 C C . PRO A 1 84 ? -6.604 5.345 10.543 1.00 96.56 84 PRO A C 1
ATOM 597 O O . PRO A 1 84 ? -6.710 6.262 11.354 1.00 96.56 84 PRO A O 1
ATOM 600 N N . LEU A 1 85 ? -5.588 5.270 9.687 1.00 96.06 85 LEU A N 1
ATOM 601 C CA . LEU A 1 85 ? -4.507 6.244 9.597 1.00 96.06 85 LEU A CA 1
ATOM 602 C C . LEU A 1 85 ? -4.636 7.037 8.300 1.00 96.06 85 LEU A C 1
ATOM 604 O O . LEU A 1 85 ? -4.762 6.472 7.210 1.00 96.06 85 LEU A O 1
ATOM 608 N N . ASP A 1 86 ? -4.542 8.358 8.412 1.00 94.44 86 ASP A N 1
ATOM 609 C CA . ASP A 1 86 ? -4.406 9.237 7.258 1.00 94.44 86 ASP A CA 1
ATOM 610 C C . ASP A 1 86 ? -3.000 9.135 6.636 1.00 94.44 86 ASP A C 1
ATOM 612 O O . ASP A 1 86 ? -2.184 8.273 6.986 1.00 94.44 86 ASP A O 1
ATOM 616 N N . ARG A 1 87 ? -2.712 10.003 5.663 1.00 93.25 87 ARG A N 1
ATOM 617 C CA . ARG A 1 87 ? -1.437 9.989 4.943 1.00 93.25 87 ARG A CA 1
ATOM 618 C C . ARG A 1 87 ? -0.239 10.288 5.840 1.00 93.25 87 ARG A C 1
ATOM 620 O O . ARG A 1 87 ? 0.797 9.632 5.704 1.00 93.25 87 ARG A O 1
ATOM 627 N N . ASP A 1 88 ? -0.371 11.254 6.738 1.00 94.25 88 ASP A N 1
ATOM 628 C CA . ASP A 1 88 ? 0.735 11.703 7.577 1.00 94.25 88 ASP A CA 1
ATOM 629 C C . ASP A 1 88 ? 1.007 10.702 8.697 1.00 94.25 88 ASP A C 1
ATOM 631 O O . ASP A 1 88 ? 2.158 10.314 8.909 1.00 94.25 88 ASP A O 1
ATOM 635 N N . ALA A 1 89 ? -0.041 10.183 9.337 1.00 94.50 89 ALA A N 1
ATOM 636 C CA . ALA A 1 89 ? 0.071 9.110 10.316 1.00 94.50 89 ALA A CA 1
ATOM 637 C C . ALA A 1 89 ? 0.636 7.828 9.683 1.00 94.50 89 ALA A C 1
ATOM 639 O O . ALA A 1 89 ? 1.550 7.213 10.233 1.00 94.50 89 ALA A O 1
ATOM 640 N N . THR A 1 90 ? 0.187 7.467 8.475 1.00 94.31 90 THR A N 1
ATOM 641 C CA . THR A 1 90 ? 0.747 6.327 7.728 1.00 94.31 90 THR A CA 1
ATOM 642 C C . THR A 1 90 ? 2.241 6.513 7.461 1.00 94.31 90 THR A C 1
ATOM 644 O O . THR A 1 90 ? 3.016 5.568 7.599 1.00 94.31 90 THR A O 1
ATOM 647 N N . ARG A 1 91 ? 2.679 7.725 7.098 1.00 92.88 91 ARG A N 1
ATOM 648 C CA . ARG A 1 91 ? 4.102 8.016 6.877 1.00 92.88 91 ARG A CA 1
ATOM 649 C C . ARG A 1 91 ? 4.918 7.884 8.162 1.00 92.88 91 ARG A C 1
ATOM 651 O O . ARG A 1 91 ? 6.034 7.377 8.103 1.00 92.88 91 ARG A O 1
ATOM 658 N N . GLN A 1 92 ? 4.378 8.323 9.296 1.00 94.69 92 GLN A N 1
ATOM 659 C CA . GLN A 1 92 ? 5.054 8.198 10.587 1.00 94.69 92 GLN A CA 1
ATOM 660 C C . GLN A 1 92 ? 5.232 6.731 10.988 1.00 94.69 92 GLN A C 1
ATOM 662 O O . GLN A 1 92 ? 6.349 6.324 11.294 1.00 94.69 92 GLN A O 1
ATOM 667 N N . VAL A 1 93 ? 4.169 5.925 10.891 1.00 92.50 93 VAL A N 1
ATOM 668 C CA . VAL A 1 93 ? 4.190 4.495 11.256 1.00 92.50 93 VAL A CA 1
ATOM 669 C C . VAL A 1 93 ? 5.024 3.655 10.285 1.00 92.50 93 VAL A C 1
ATOM 671 O O . VAL A 1 93 ? 5.612 2.662 10.684 1.00 92.50 93 VAL A O 1
ATOM 674 N N . ARG A 1 94 ? 5.149 4.052 9.012 1.00 89.44 94 ARG A N 1
ATOM 675 C CA . ARG A 1 94 ? 6.078 3.392 8.072 1.00 89.44 94 ARG A CA 1
ATOM 676 C C . ARG A 1 94 ? 7.540 3.806 8.249 1.00 89.44 94 ARG A C 1
ATOM 678 O O . ARG A 1 94 ? 8.406 3.176 7.652 1.00 89.44 94 ARG A O 1
ATOM 685 N N . GLY A 1 95 ? 7.805 4.897 8.960 1.00 90.69 95 GLY A N 1
ATOM 686 C CA . GLY A 1 95 ? 9.131 5.493 9.063 1.00 90.69 95 GLY A CA 1
ATOM 687 C C . GLY A 1 95 ? 9.594 5.579 10.515 1.00 90.69 95 GLY A C 1
ATOM 688 O O .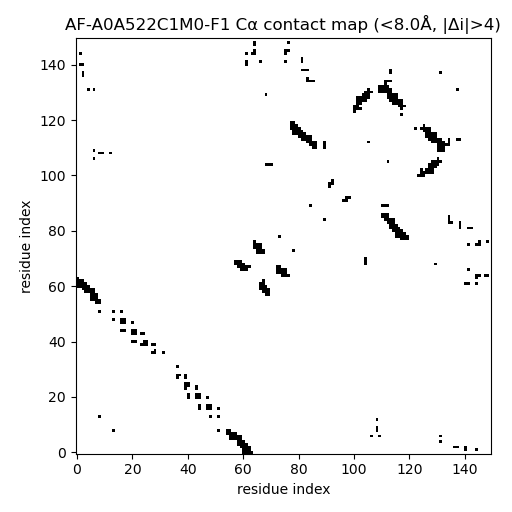 GLY A 1 95 ? 9.947 4.550 11.079 1.00 90.69 95 GLY A O 1
ATOM 689 N N . PRO A 1 96 ? 9.617 6.774 11.135 1.00 91.00 96 PRO A N 1
ATOM 690 C CA . PRO A 1 96 ? 10.167 6.958 12.482 1.00 91.00 96 PRO A CA 1
ATOM 691 C C . PRO A 1 96 ? 9.527 6.096 13.575 1.00 91.00 96 PRO A C 1
ATOM 693 O O . PRO A 1 96 ? 10.185 5.796 14.563 1.00 91.00 96 PRO A O 1
ATOM 696 N N . LEU A 1 97 ? 8.253 5.732 13.414 1.00 92.25 97 LEU A N 1
ATOM 697 C CA . LEU A 1 97 ? 7.489 4.930 14.371 1.00 92.25 97 LEU A CA 1
ATOM 698 C C . LEU A 1 97 ? 7.291 3.485 13.884 1.00 92.25 97 LEU A C 1
ATOM 700 O O . LEU A 1 97 ? 6.349 2.818 14.314 1.00 92.25 97 LEU A O 1
ATOM 704 N N . ALA A 1 98 ? 8.122 3.028 12.944 1.00 91.69 98 ALA A N 1
ATOM 705 C CA . ALA A 1 98 ? 8.064 1.663 12.447 1.00 91.69 98 ALA A CA 1
ATOM 706 C C . ALA A 1 98 ? 8.462 0.677 13.544 1.00 91.69 98 ALA A C 1
ATOM 708 O O . ALA A 1 98 ? 9.504 0.817 14.179 1.00 91.69 98 ALA A O 1
ATOM 709 N N . GLU A 1 99 ? 7.623 -0.336 13.723 1.00 92.38 99 GLU A N 1
ATOM 710 C CA . GLU A 1 99 ? 7.859 -1.440 14.645 1.00 92.38 99 GLU A CA 1
ATOM 711 C C . GLU A 1 99 ? 8.363 -2.652 13.846 1.00 92.38 99 GLU A C 1
ATOM 713 O O . GLU A 1 99 ? 7.640 -3.110 12.956 1.00 92.38 99 GLU A O 1
ATOM 718 N N . PRO A 1 100 ? 9.575 -3.170 14.116 1.00 90.69 100 PRO A N 1
ATOM 719 C CA . PRO A 1 100 ? 10.132 -4.319 13.402 1.00 90.69 100 PRO A CA 1
ATOM 720 C C . PRO A 1 100 ? 9.271 -5.583 13.438 1.00 90.69 100 PRO A C 1
ATOM 722 O O . PRO A 1 100 ? 9.288 -6.343 12.472 1.00 90.69 100 PRO A O 1
ATOM 725 N N . LEU A 1 101 ? 8.532 -5.807 14.530 1.00 92.44 101 LEU A N 1
ATOM 726 C CA . LEU A 1 101 ? 7.680 -6.990 14.685 1.00 92.44 101 LEU A CA 1
ATOM 727 C C . LEU A 1 101 ? 6.313 -6.846 14.008 1.00 92.44 101 LEU A C 1
ATOM 729 O O . LEU A 1 101 ? 5.576 -7.820 13.898 1.00 92.44 101 LEU A O 1
ATOM 733 N N . ALA A 1 102 ? 5.941 -5.648 13.553 1.00 93.44 102 ALA A N 1
ATOM 734 C CA . ALA A 1 102 ? 4.633 -5.434 12.956 1.00 93.44 102 ALA A CA 1
ATOM 735 C C . ALA A 1 102 ? 4.527 -6.073 11.567 1.00 93.44 102 ALA A C 1
ATOM 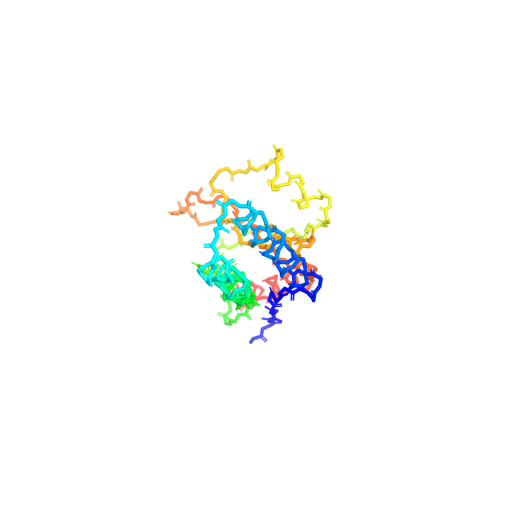737 O O . ALA A 1 102 ? 5.393 -5.910 10.702 1.00 93.44 102 ALA A O 1
ATOM 738 N N . PHE A 1 103 ? 3.394 -6.719 11.299 1.00 93.94 103 PHE A N 1
ATOM 739 C CA . PHE A 1 103 ? 3.097 -7.212 9.963 1.00 93.94 103 PHE A CA 1
ATOM 740 C C . PHE A 1 103 ? 2.660 -6.049 9.066 1.00 93.94 103 PHE A C 1
ATOM 742 O O . PHE A 1 103 ? 1.584 -5.474 9.231 1.00 93.94 103 PHE A O 1
ATOM 749 N N . VAL A 1 104 ? 3.477 -5.689 8.076 1.00 94.19 104 VAL A N 1
ATOM 750 C CA . VAL A 1 104 ? 3.198 -4.552 7.188 1.00 94.19 104 VAL A CA 1
ATOM 751 C C . VAL A 1 104 ? 2.871 -5.030 5.778 1.00 94.19 104 VAL A C 1
ATOM 753 O O . VAL A 1 104 ? 3.731 -5.518 5.048 1.00 94.19 104 VAL A O 1
ATOM 756 N N . THR A 1 105 ? 1.637 -4.790 5.332 1.00 93.06 105 THR A N 1
ATOM 757 C CA . THR A 1 105 ? 1.208 -5.045 3.951 1.00 93.06 105 THR A CA 1
ATOM 758 C C . THR A 1 105 ? 0.694 -3.759 3.318 1.00 93.06 105 THR A C 1
ATOM 760 O O . THR A 1 105 ? -0.459 -3.349 3.441 1.00 93.06 105 THR A O 1
ATOM 763 N N . THR A 1 106 ? 1.591 -3.047 2.640 1.00 91.88 106 THR A N 1
ATOM 764 C CA . THR A 1 106 ? 1.269 -1.766 2.002 1.00 91.88 106 THR A CA 1
ATOM 765 C C . THR A 1 106 ? 1.800 -1.714 0.574 1.00 91.88 106 THR A C 1
ATOM 767 O O . THR A 1 106 ? 2.480 -2.631 0.103 1.00 91.88 106 THR A O 1
ATOM 770 N N . ARG A 1 107 ? 1.439 -0.663 -0.166 1.00 91.00 107 ARG A N 1
ATOM 771 C CA . ARG A 1 107 ? 1.989 -0.379 -1.496 1.00 91.00 107 ARG A CA 1
ATOM 772 C C . ARG A 1 107 ? 2.438 1.081 -1.572 1.00 91.00 107 ARG A C 1
ATOM 774 O O . ARG A 1 107 ? 1.830 1.927 -0.909 1.00 91.00 107 ARG A O 1
ATOM 781 N N . PRO A 1 108 ? 3.441 1.402 -2.406 1.00 88.62 108 PRO A N 1
ATOM 782 C CA . PRO A 1 108 ? 3.922 2.774 -2.573 1.00 88.62 108 PRO A CA 1
ATOM 783 C C . PRO A 1 108 ? 2.845 3.776 -3.023 1.00 88.62 108 PRO A C 1
ATOM 785 O O . PRO A 1 108 ? 2.899 4.946 -2.666 1.00 88.62 108 PRO A O 1
ATOM 788 N N . TRP A 1 109 ? 1.839 3.320 -3.775 1.00 90.19 109 TRP A N 1
ATOM 789 C CA . TRP A 1 109 ? 0.721 4.140 -4.265 1.00 90.19 109 TRP A CA 1
ATOM 790 C C . TRP A 1 109 ? -0.493 4.195 -3.330 1.00 90.19 109 TRP A C 1
ATOM 792 O O . TRP A 1 109 ? -1.523 4.751 -3.712 1.00 90.19 109 TRP A O 1
ATOM 802 N N . LEU A 1 110 ? -0.414 3.592 -2.141 1.00 91.75 110 LEU A N 1
ATOM 803 C CA . LEU A 1 110 ? -1.477 3.656 -1.140 1.00 91.75 110 LEU A CA 1
ATOM 804 C C . LEU A 1 110 ? -1.106 4.718 -0.104 1.00 91.75 110 LEU A C 1
ATOM 806 O O . LEU A 1 110 ? -0.185 4.478 0.689 1.00 91.75 110 LEU A O 1
ATOM 810 N N . PRO A 1 111 ? -1.783 5.883 -0.126 1.00 90.50 111 PRO A N 1
ATOM 811 C CA . PRO A 1 111 ? -1.418 7.009 0.723 1.00 90.50 111 PRO A CA 1
ATOM 812 C C . PRO A 1 111 ? 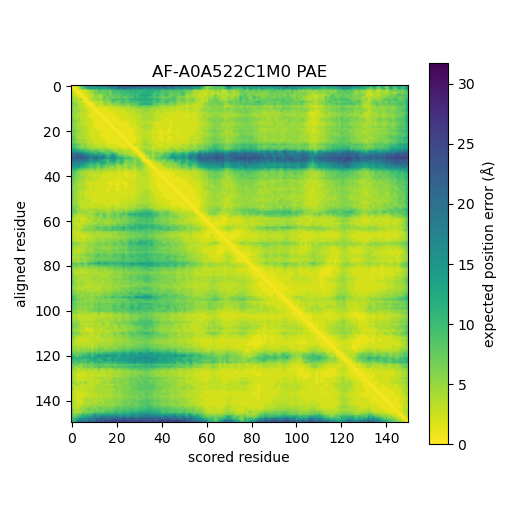-1.769 6.763 2.189 1.00 90.50 111 PRO A C 1
ATOM 814 O O . PRO A 1 111 ? -1.097 7.314 3.047 1.00 90.50 111 PRO A O 1
ATOM 817 N N . ALA A 1 112 ? -2.780 5.939 2.466 1.00 95.56 112 ALA A N 1
ATOM 818 C CA . ALA A 1 112 ? -3.318 5.693 3.795 1.00 95.56 112 ALA A CA 1
ATOM 819 C C . ALA A 1 112 ? -3.217 4.209 4.187 1.00 95.56 112 ALA A C 1
ATOM 821 O O . ALA A 1 112 ? -2.880 3.339 3.369 1.00 95.56 112 ALA A O 1
ATOM 822 N N . SER A 1 113 ? -3.482 3.921 5.458 1.00 96.50 113 SER A N 1
ATOM 823 C CA . SER A 1 113 ? -3.461 2.566 6.006 1.00 96.50 113 SER A CA 1
ATOM 824 C C . SER A 1 113 ? -4.389 2.430 7.208 1.00 96.50 113 SER A C 1
ATOM 826 O O . SER A 1 113 ? -4.873 3.420 7.740 1.00 96.50 113 SER A O 1
ATOM 828 N N . VAL A 1 114 ? -4.655 1.201 7.627 1.00 96.88 114 VAL A N 1
ATOM 829 C CA . VAL A 1 114 ? -5.326 0.887 8.889 1.00 96.88 114 VAL A CA 1
ATOM 830 C C . VAL A 1 114 ? -4.341 0.113 9.748 1.00 96.88 114 VAL A C 1
ATOM 832 O O . VAL A 1 114 ? -3.712 -0.833 9.267 1.00 96.88 114 VAL A O 1
ATOM 835 N N . ARG A 1 115 ? -4.193 0.536 11.003 1.00 96.31 115 ARG A N 1
ATOM 836 C CA . ARG A 1 115 ? -3.462 -0.198 12.032 1.00 96.31 115 ARG A CA 1
ATOM 837 C C . ARG A 1 115 ? -4.450 -1.073 12.794 1.00 96.31 115 ARG A C 1
ATOM 839 O O . ARG A 1 115 ? -5.439 -0.565 13.311 1.00 96.31 115 ARG A O 1
ATOM 846 N N . LEU A 1 116 ? -4.169 -2.365 12.849 1.00 95.38 116 LEU A N 1
ATOM 847 C CA . LEU A 1 116 ? -4.985 -3.376 13.509 1.00 95.38 116 LEU A CA 1
ATOM 848 C C . LEU A 1 116 ? -4.128 -4.009 14.597 1.00 95.38 116 LEU A C 1
ATOM 850 O O . LEU A 1 116 ? -3.146 -4.670 14.279 1.00 95.38 116 LEU A O 1
ATOM 854 N N . GLN A 1 117 ? -4.431 -3.756 15.862 1.00 94.56 117 GLN A N 1
ATOM 855 C CA . GLN A 1 117 ? -3.731 -4.409 16.963 1.00 94.56 117 GLN A CA 1
ATOM 856 C C . GLN A 1 117 ? -4.038 -5.904 16.938 1.00 94.56 117 GLN A C 1
ATOM 858 O O . GLN A 1 117 ? -5.178 -6.281 16.682 1.00 94.56 117 GLN A O 1
ATOM 863 N N . VAL A 1 118 ? -3.033 -6.735 17.177 1.00 93.81 118 VAL A N 1
ATOM 864 C CA . VAL A 1 118 ? -3.216 -8.181 17.327 1.00 93.81 118 VAL A CA 1
ATOM 865 C C . VAL A 1 118 ? -3.250 -8.474 18.824 1.00 93.81 118 VAL A C 1
ATOM 867 O O . VAL A 1 118 ? -2.446 -7.929 19.579 1.00 93.81 118 VAL A O 1
ATOM 870 N N . GLU A 1 119 ? -4.228 -9.263 19.252 1.00 89.94 119 GLU A N 1
ATOM 871 C CA . GLU A 1 119 ? -4.458 -9.656 20.651 1.00 89.94 119 GLU A CA 1
ATOM 872 C C . GLU A 1 119 ? -4.310 -11.176 20.845 1.00 89.94 119 GLU A C 1
ATOM 874 O O . GLU A 1 119 ? -4.826 -11.741 21.806 1.00 89.94 119 GLU A O 1
ATOM 879 N N . ASP A 1 120 ? -3.602 -11.845 19.935 1.00 86.25 120 ASP A N 1
ATOM 880 C CA . ASP A 1 120 ? -3.305 -13.274 20.025 1.00 86.25 120 ASP A CA 1
ATOM 881 C C . ASP A 1 120 ? -2.110 -13.512 20.973 1.00 86.25 120 ASP A C 1
ATOM 883 O O . ASP A 1 120 ? -1.015 -13.023 20.692 1.00 86.25 120 ASP A O 1
ATOM 887 N N . PRO A 1 121 ? -2.285 -14.227 22.104 1.00 78.94 121 PRO A N 1
ATOM 888 C CA . PRO A 1 121 ? -1.203 -14.479 23.056 1.00 78.94 121 PRO A CA 1
ATOM 889 C C . PRO A 1 121 ? -0.093 -15.387 22.507 1.00 78.94 121 PRO A C 1
ATOM 891 O O . PRO A 1 121 ? 0.990 -15.409 23.091 1.00 78.94 121 PRO A O 1
ATOM 894 N N . ASP A 1 122 ? -0.350 -16.123 21.422 1.00 83.56 122 ASP A N 1
ATOM 895 C CA . ASP A 1 122 ? 0.623 -17.010 20.780 1.00 83.56 122 ASP A CA 1
ATOM 896 C C . ASP A 1 122 ? 1.371 -16.325 19.606 1.00 83.56 122 ASP A C 1
ATOM 898 O O . ASP A 1 122 ? 2.256 -16.941 19.003 1.00 83.56 122 ASP A O 1
ATOM 902 N N . ASP A 1 123 ? 1.052 -15.060 19.280 1.00 84.38 123 ASP A N 1
ATOM 903 C CA . ASP A 1 123 ? 1.680 -14.269 18.208 1.00 84.38 123 ASP A CA 1
ATOM 904 C C . ASP A 1 123 ? 2.392 -13.020 18.767 1.00 84.38 123 ASP A C 1
ATOM 906 O O . ASP A 1 123 ? 1.772 -12.096 19.291 1.00 84.38 123 ASP A O 1
ATOM 910 N N . ASP A 1 124 ? 3.715 -12.949 18.590 1.00 86.38 124 ASP A N 1
ATOM 911 C CA . ASP A 1 124 ? 4.534 -11.793 18.987 1.00 86.38 124 ASP A CA 1
ATOM 912 C C . ASP A 1 124 ? 4.290 -10.540 18.113 1.00 86.38 124 ASP A C 1
ATOM 914 O O . ASP A 1 124 ? 4.854 -9.473 18.376 1.00 86.38 124 ASP A O 1
ATOM 918 N N . THR A 1 125 ? 3.488 -10.639 17.047 1.00 91.06 125 THR A N 1
ATOM 919 C CA . THR A 1 125 ? 3.166 -9.523 16.148 1.00 91.06 125 THR A CA 1
ATOM 920 C C . THR A 1 125 ? 2.286 -8.500 16.873 1.00 91.06 125 THR A C 1
ATOM 922 O O . THR A 1 125 ? 1.109 -8.759 17.076 1.00 91.06 125 THR A O 1
ATOM 925 N N . PRO A 1 126 ? 2.748 -7.275 17.185 1.00 91.38 126 PRO A N 1
ATOM 926 C CA . PRO A 1 126 ? 1.962 -6.345 18.001 1.00 91.38 126 PRO A CA 1
ATOM 927 C C . PRO A 1 126 ? 0.788 -5.717 17.237 1.00 91.38 126 PRO A C 1
ATOM 929 O O . PRO A 1 126 ? -0.231 -5.331 17.815 1.00 91.38 126 PRO A O 1
ATOM 932 N N . TYR A 1 127 ? 0.944 -5.523 15.926 1.00 93.44 127 TYR A N 1
ATOM 933 C CA . TYR A 1 127 ? -0.101 -4.987 15.062 1.00 93.44 127 TYR A CA 1
ATOM 934 C C . TYR A 1 127 ? 0.158 -5.297 13.589 1.00 93.44 127 TYR A C 1
ATOM 936 O O . TYR A 1 127 ? 1.293 -5.491 13.151 1.00 93.44 127 TYR A O 1
ATOM 944 N N . TRP A 1 128 ? -0.912 -5.263 12.803 1.00 95.75 128 TRP A N 1
ATOM 945 C CA . TRP A 1 128 ? -0.884 -5.284 11.351 1.00 95.75 128 TRP A CA 1
ATOM 946 C C . TRP A 1 128 ? -1.093 -3.874 10.799 1.00 95.75 128 TRP A C 1
ATOM 948 O O . TRP A 1 128 ? -1.981 -3.142 11.236 1.00 95.75 128 TRP A O 1
ATOM 958 N N . LEU A 1 129 ? -0.295 -3.485 9.806 1.00 95.81 129 LEU A N 1
ATOM 959 C CA . LEU A 1 129 ? -0.452 -2.240 9.059 1.00 95.81 129 LEU A CA 1
ATOM 960 C C . LEU A 1 129 ? -0.881 -2.552 7.626 1.00 95.81 129 LEU A C 1
ATOM 962 O O . LEU A 1 129 ? -0.073 -2.977 6.795 1.00 95.81 129 LEU A O 1
ATOM 966 N N . VAL A 1 130 ? -2.153 -2.308 7.321 1.00 95.75 130 VAL A N 1
ATOM 967 C CA . VAL A 1 130 ? -2.760 -2.653 6.031 1.00 95.75 130 VAL A CA 1
ATOM 968 C C . VAL A 1 130 ? -2.979 -1.393 5.206 1.00 95.75 130 VAL A C 1
ATOM 970 O O . VAL A 1 130 ? -3.732 -0.504 5.589 1.00 95.75 130 VAL A O 1
ATOM 973 N N . GLY A 1 131 ? -2.318 -1.291 4.056 1.00 94.50 131 GLY A N 1
ATOM 974 C CA . GLY A 1 131 ? -2.494 -0.175 3.128 1.00 94.50 131 GLY A CA 1
ATOM 975 C C . GLY A 1 131 ? -3.841 -0.247 2.412 1.00 94.50 131 GLY A C 1
ATOM 976 O O . GLY A 1 131 ? -4.198 -1.288 1.866 1.00 94.50 131 GLY A O 1
ATOM 977 N N . THR A 1 132 ? -4.556 0.872 2.347 1.00 93.62 132 THR A N 1
ATOM 978 C CA . THR A 1 132 ? -5.879 0.965 1.709 1.00 93.62 132 THR A CA 1
ATOM 979 C C . THR A 1 132 ? -6.134 2.390 1.223 1.00 93.62 132 THR A C 1
ATOM 981 O O . THR A 1 132 ? -5.544 3.347 1.730 1.00 93.62 132 THR A O 1
ATOM 984 N N . ARG A 1 133 ? -6.988 2.552 0.208 1.00 92.44 133 ARG A N 1
ATOM 985 C CA . ARG A 1 133 ? -7.484 3.874 -0.206 1.00 92.44 133 ARG A CA 1
ATOM 986 C C . ARG A 1 133 ? -8.670 4.350 0.623 1.00 92.44 133 ARG A C 1
ATOM 988 O O . ARG A 1 133 ? -8.984 5.533 0.569 1.00 92.44 133 ARG A O 1
ATOM 995 N N . ARG A 1 134 ? -9.324 3.445 1.351 1.00 92.12 134 ARG A N 1
ATOM 996 C CA . ARG A 1 134 ? -10.559 3.692 2.103 1.00 92.12 134 ARG A CA 1
ATOM 997 C C . ARG A 1 134 ? -10.389 3.189 3.543 1.00 92.12 134 ARG A C 1
ATOM 999 O O . ARG A 1 134 ? -11.036 2.219 3.938 1.00 92.12 134 ARG A O 1
ATOM 1006 N N . PRO A 1 135 ? -9.491 3.811 4.334 1.00 94.12 135 PRO A N 1
ATOM 1007 C CA . PRO A 1 135 ? -9.157 3.324 5.671 1.00 94.12 135 PRO A CA 1
ATOM 1008 C C . PRO A 1 135 ? -10.359 3.315 6.619 1.00 94.12 135 PRO A C 1
ATOM 1010 O O . PRO A 1 135 ? -10.480 2.397 7.422 1.00 94.12 135 PRO A O 1
ATOM 1013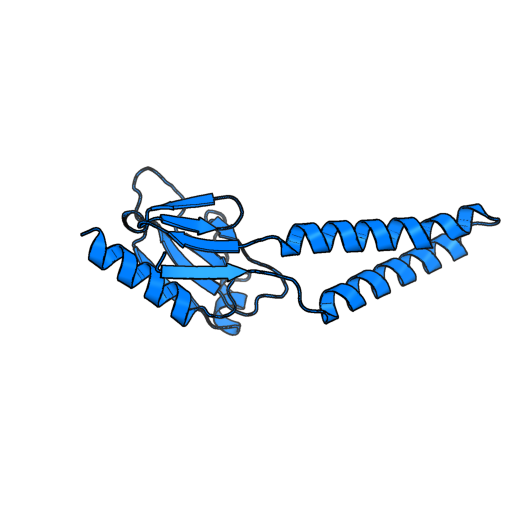 N N . GLN A 1 136 ? -11.277 4.277 6.494 1.00 94.19 136 GLN A N 1
ATOM 1014 C CA . GLN A 1 136 ? -12.493 4.321 7.308 1.00 94.19 136 GLN A CA 1
ATOM 1015 C C . GLN A 1 136 ? -13.443 3.159 6.989 1.00 94.19 136 GLN A C 1
ATOM 1017 O O . GLN A 1 136 ? -13.967 2.537 7.907 1.00 94.19 136 GLN A O 1
ATOM 1022 N N . GLU A 1 137 ? -13.635 2.830 5.705 1.00 93.19 137 GLU A N 1
ATOM 1023 C CA . GLU A 1 137 ? -14.503 1.718 5.288 1.00 93.19 137 GLU A CA 1
ATOM 1024 C C . GLU A 1 137 ? -13.942 0.368 5.742 1.00 93.19 137 GLU A C 1
ATOM 1026 O O . GLU A 1 137 ? -14.686 -0.463 6.257 1.00 93.19 137 GLU A O 1
ATOM 1031 N N . LEU A 1 138 ? -12.628 0.161 5.600 1.00 92.75 138 LEU A N 1
ATOM 1032 C CA . LEU A 1 138 ? -11.980 -1.064 6.065 1.00 92.75 138 LEU A CA 1
ATOM 1033 C C . LEU A 1 138 ? -12.081 -1.203 7.590 1.00 92.75 138 LEU A C 1
ATOM 1035 O O . LEU A 1 138 ? -12.410 -2.280 8.080 1.00 92.75 138 LEU A O 1
ATOM 1039 N N . ALA A 1 139 ? -11.833 -0.122 8.334 1.00 94.00 139 ALA A N 1
ATOM 1040 C CA . ALA A 1 139 ? -11.952 -0.123 9.788 1.00 94.00 139 ALA A CA 1
ATOM 1041 C C . ALA A 1 139 ? -13.378 -0.470 10.246 1.00 94.00 139 ALA A C 1
ATOM 1043 O O . ALA A 1 139 ? -13.560 -1.340 11.096 1.00 94.00 139 ALA A O 1
ATOM 1044 N N . ALA A 1 140 ? -14.386 0.158 9.631 1.00 93.00 140 ALA A N 1
ATOM 1045 C CA . ALA A 1 140 ? -15.791 -0.117 9.915 1.00 93.00 140 ALA A CA 1
ATOM 1046 C C . ALA A 1 140 ? -16.181 -1.564 9.577 1.00 93.00 140 ALA A C 1
ATOM 1048 O O . ALA A 1 140 ? -16.900 -2.198 10.342 1.00 93.00 140 ALA A O 1
ATOM 1049 N N . ALA A 1 141 ? -15.682 -2.112 8.465 1.00 92.75 141 ALA A N 1
ATOM 1050 C CA . ALA A 1 141 ? -15.958 -3.491 8.074 1.00 92.75 141 ALA A CA 1
ATOM 1051 C C . ALA A 1 141 ? -15.346 -4.521 9.033 1.00 92.75 141 ALA A C 1
ATOM 1053 O O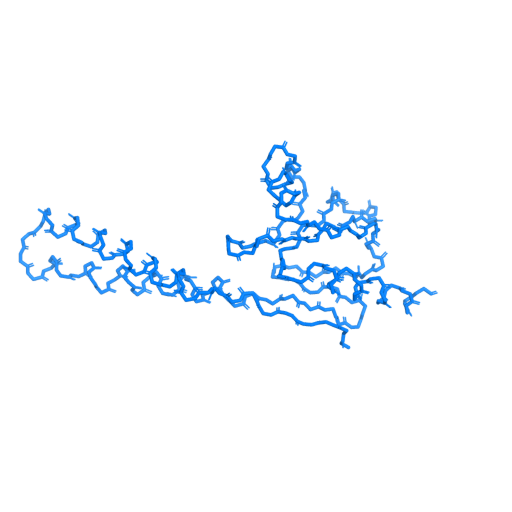 . ALA A 1 141 ? -15.974 -5.543 9.298 1.00 92.75 141 ALA A O 1
ATOM 1054 N N . VAL A 1 142 ? -14.141 -4.260 9.554 1.00 92.06 142 VAL A N 1
ATOM 1055 C CA . VAL A 1 142 ? -13.520 -5.114 10.578 1.00 92.06 142 VAL A CA 1
ATOM 1056 C C . VAL A 1 142 ? -14.309 -5.035 11.883 1.00 92.06 142 VAL A C 1
ATOM 1058 O O . VAL A 1 142 ? -14.632 -6.077 12.441 1.00 92.06 142 VAL A O 1
ATOM 1061 N N . ALA A 1 143 ? -14.679 -3.833 12.336 1.00 91.12 143 ALA A N 1
ATOM 1062 C CA . ALA A 1 143 ? -15.483 -3.661 13.548 1.00 91.12 143 ALA A CA 1
ATOM 1063 C C . ALA A 1 143 ? -16.839 -4.383 13.446 1.00 91.12 143 ALA A C 1
ATOM 1065 O O . ALA A 1 143 ? -17.164 -5.201 14.297 1.00 91.12 143 ALA A O 1
ATOM 1066 N N . ALA A 1 144 ? -17.570 -4.180 12.346 1.00 89.50 144 ALA A N 1
ATOM 1067 C CA . ALA A 1 144 ? -18.852 -4.842 12.115 1.00 89.50 144 ALA A CA 1
ATOM 1068 C C . ALA A 1 144 ? -18.734 -6.374 12.032 1.00 89.50 144 ALA A C 1
ATOM 1070 O O . ALA A 1 144 ? -19.663 -7.082 12.401 1.00 89.50 144 ALA A O 1
ATOM 1071 N N . ALA A 1 145 ? -17.612 -6.901 11.531 1.00 88.38 145 ALA A N 1
ATOM 1072 C CA . ALA A 1 145 ? -17.380 -8.341 11.500 1.00 88.38 145 ALA A CA 1
ATOM 1073 C C . ALA A 1 145 ? -17.117 -8.921 12.900 1.00 88.38 145 ALA A C 1
ATOM 1075 O O . ALA A 1 145 ? -17.527 -10.046 13.151 1.00 88.38 145 ALA A O 1
ATOM 1076 N N . ARG A 1 146 ? -16.486 -8.158 13.804 1.00 86.69 146 ARG A N 1
ATOM 1077 C CA . ARG A 1 146 ? -16.264 -8.568 15.202 1.00 86.69 146 ARG A CA 1
ATOM 1078 C C . ARG A 1 146 ? -17.556 -8.613 16.006 1.00 86.69 146 ARG A C 1
ATOM 1080 O O . ARG A 1 146 ? -17.770 -9.570 16.737 1.00 86.69 146 ARG A O 1
ATOM 1087 N N . ASP A 1 147 ? -18.431 -7.626 15.819 1.00 84.06 147 ASP A N 1
ATOM 1088 C CA . ASP A 1 147 ? -19.730 -7.568 16.508 1.00 84.06 147 ASP A CA 1
ATOM 1089 C C . ASP A 1 147 ? -20.634 -8.770 16.178 1.00 84.06 147 ASP A C 1
ATOM 1091 O O . ASP A 1 147 ? -21.546 -9.083 16.934 1.00 84.06 147 ASP A O 1
ATOM 1095 N N . VAL A 1 148 ? -20.409 -9.432 15.038 1.00 78.50 148 VAL A N 1
ATOM 1096 C CA . VAL A 1 148 ? -21.162 -10.626 14.616 1.00 78.50 148 VAL A CA 1
ATOM 1097 C C . VAL A 1 148 ? -20.556 -11.923 15.169 1.00 78.50 148 VAL A C 1
ATOM 1099 O O . VAL A 1 148 ? -21.264 -12.924 15.266 1.00 78.50 148 VAL A O 1
ATOM 1102 N N . SER A 1 149 ? -19.264 -11.923 15.503 1.00 66.88 149 SER A N 1
ATOM 1103 C CA . SER A 1 149 ? -18.546 -13.094 16.022 1.00 66.88 149 SER A CA 1
ATOM 1104 C C . SER A 1 149 ? -18.617 -13.244 17.549 1.00 66.88 149 SER A C 1
ATOM 1106 O O . SER A 1 149 ? -18.365 -14.341 18.048 1.00 66.88 149 SER A O 1
ATOM 1108 N N . GLY A 1 150 ? -18.915 -12.161 18.278 1.00 57.53 150 GLY A N 1
ATOM 1109 C CA . GLY A 1 150 ? -19.078 -12.143 19.742 1.00 57.53 150 GLY A CA 1
ATOM 1110 C C . GLY A 1 150 ? -20.489 -12.489 20.199 1.00 57.53 150 GLY A C 1
ATOM 1111 O O . GLY A 1 150 ? -20.603 -13.202 21.221 1.00 57.53 150 GLY A O 1
#